Protein AF-A0A4Z1RA23-F1 (afdb_monomer)

Sequence (109 aa):
MTYDRTKEPTVNENTRSGGSARNWYTLQAGDIGAKELPKYARAFDVRLGSGSPSAVTLVVVPIGETDDAATRTIVLSASETLARAIRRIVSINGATTIPAGVAIDLITE

Mean predicted aligned error: 10.16 Å

Foldseek 3Di:
DDDDDPDDDPPPPPPPPDDDPAQKDKDALQQAQPPFHPAWFQKKWKAAAPQRDQKKKWWFAAPPDPDPVNIDIDIDRHTDIGRTTTGGIHDIVPHSGAGPRMIMMGRHD

Radius of gyration: 17.66 Å; Cα contacts (8 Å, |Δi|>4): 205; chains: 1; bounding box: 46×57×30 Å

Solvent-accessible surface area (backbone atoms only — not comparable to full-atom values): 6510 Å² total; per-residue (Å²): 139,84,86,86,76,95,75,76,80,84,72,81,77,77,74,81,80,82,79,74,95,68,52,58,44,74,68,51,50,81,43,35,54,29,95,54,42,101,62,55,18,54,20,35,37,37,44,63,46,81,78,33,70,77,58,47,36,39,32,28,31,40,59,90,60,83,57,88,82,57,59,46,82,45,81,37,73,63,60,47,74,44,89,46,45,33,34,26,37,52,23,40,74,86,33,56,48,70,56,61,36,52,49,44,36,30,32,54,113

Organism: NCBI:txid1183413

Structure (mmCIF, N/CA/C/O backbone):
data_AF-A0A4Z1RA23-F1
#
_entry.id   AF-A0A4Z1RA23-F1
#
loop_
_atom_site.group_PDB
_atom_site.id
_atom_site.type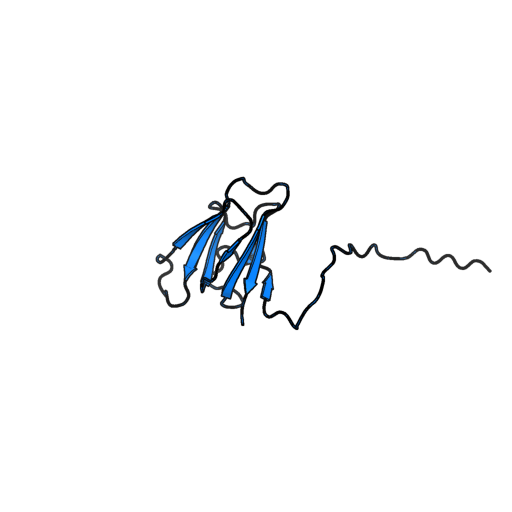_symbol
_atom_site.label_atom_id
_atom_site.label_alt_id
_atom_site.label_comp_id
_atom_site.label_asym_id
_atom_site.label_entity_id
_atom_site.label_seq_id
_atom_site.pdbx_PDB_ins_code
_atom_site.Cartn_x
_atom_site.Cartn_y
_atom_site.Cartn_z
_atom_site.occupancy
_atom_site.B_iso_or_equiv
_atom_site.auth_seq_id
_atom_site.auth_comp_id
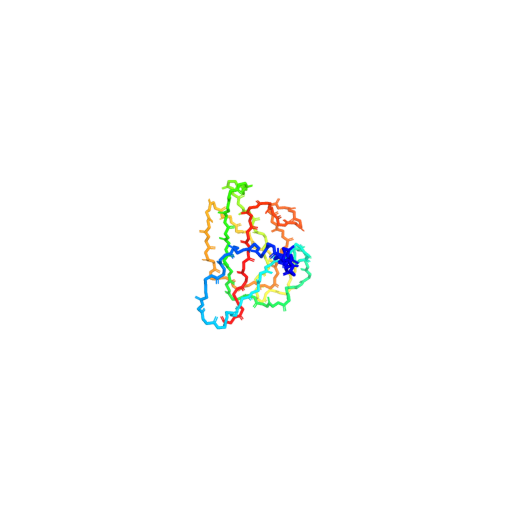_atom_site.auth_asym_id
_atom_site.auth_atom_id
_atom_site.pdbx_PDB_model_num
ATOM 1 N N . MET A 1 1 ? 33.200 -47.300 2.775 1.00 43.03 1 MET A N 1
ATOM 2 C CA . MET A 1 1 ? 31.908 -46.939 3.393 1.00 43.03 1 MET A CA 1
ATOM 3 C C . MET A 1 1 ? 31.671 -45.480 3.048 1.00 43.03 1 MET A C 1
ATOM 5 O O . MET A 1 1 ? 32.297 -44.609 3.634 1.00 43.03 1 MET A O 1
ATOM 9 N N . THR A 1 2 ? 30.941 -45.245 1.962 1.00 38.38 2 THR A N 1
ATOM 10 C CA . THR A 1 2 ? 30.796 -43.935 1.313 1.00 38.38 2 THR A CA 1
ATOM 11 C C . THR A 1 2 ? 29.620 -43.208 1.951 1.00 38.38 2 THR A C 1
ATOM 13 O O . THR A 1 2 ? 28.507 -43.725 1.920 1.00 38.38 2 THR A O 1
ATOM 16 N N . TYR A 1 3 ? 29.861 -42.048 2.559 1.00 40.81 3 TYR A N 1
ATOM 17 C CA . TYR A 1 3 ? 28.793 -41.176 3.046 1.00 40.81 3 TYR A CA 1
ATOM 18 C C . TYR A 1 3 ? 28.476 -40.152 1.961 1.00 40.81 3 TYR A C 1
ATOM 20 O O . TYR A 1 3 ? 29.156 -39.138 1.839 1.00 40.81 3 TYR A O 1
ATOM 28 N N . ASP A 1 4 ? 27.448 -40.442 1.170 1.00 46.16 4 ASP A N 1
ATOM 29 C CA . ASP A 1 4 ? 26.819 -39.467 0.287 1.00 46.16 4 ASP A CA 1
ATOM 30 C C . ASP A 1 4 ? 25.761 -38.710 1.099 1.00 46.16 4 ASP A C 1
ATOM 32 O O . ASP A 1 4 ? 24.760 -39.282 1.542 1.00 46.16 4 ASP A O 1
ATOM 36 N N . ARG A 1 5 ? 26.021 -37.433 1.388 1.00 47.88 5 ARG A N 1
ATOM 37 C CA . ARG A 1 5 ? 25.093 -36.551 2.110 1.00 47.88 5 ARG A CA 1
ATOM 38 C C . ARG A 1 5 ? 24.971 -35.209 1.399 1.00 47.88 5 ARG A C 1
ATOM 40 O O . ARG A 1 5 ? 25.087 -34.159 2.015 1.00 47.88 5 ARG A O 1
ATOM 47 N N . THR A 1 6 ? 24.703 -35.235 0.100 1.00 50.69 6 THR A N 1
ATOM 48 C CA . THR A 1 6 ? 24.265 -34.045 -0.641 1.00 50.69 6 THR A CA 1
ATOM 49 C C . THR A 1 6 ? 22.758 -33.843 -0.458 1.00 50.69 6 THR A C 1
ATOM 51 O O . THR A 1 6 ? 21.930 -34.130 -1.318 1.00 50.69 6 THR A O 1
ATOM 54 N N . LYS A 1 7 ? 22.390 -33.348 0.727 1.00 45.69 7 LYS A N 1
ATOM 55 C CA . LYS A 1 7 ? 21.119 -32.655 0.971 1.00 45.69 7 LYS A CA 1
ATOM 56 C C . LYS A 1 7 ? 21.407 -31.402 1.782 1.00 45.69 7 LYS A C 1
ATOM 58 O O . LYS A 1 7 ? 21.222 -31.395 2.994 1.00 45.69 7 LYS A O 1
ATOM 63 N N . GLU A 1 8 ? 21.833 -30.351 1.103 1.00 49.34 8 GLU A N 1
ATOM 64 C CA . GLU A 1 8 ? 21.686 -28.999 1.626 1.00 49.34 8 GLU A CA 1
ATOM 65 C C . GLU A 1 8 ? 20.560 -28.336 0.832 1.00 49.34 8 GLU A C 1
ATOM 67 O O . GLU A 1 8 ? 20.674 -28.203 -0.388 1.00 49.34 8 GLU A O 1
ATOM 72 N N . PRO A 1 9 ? 19.425 -27.988 1.464 1.00 45.09 9 PRO A N 1
ATOM 73 C CA . PRO A 1 9 ? 18.494 -27.077 0.829 1.00 45.09 9 PRO A CA 1
ATOM 74 C C . PRO A 1 9 ? 19.231 -25.752 0.654 1.00 45.09 9 PRO A C 1
ATOM 76 O O . PRO A 1 9 ? 19.780 -25.216 1.615 1.00 45.09 9 PRO A O 1
ATOM 79 N N . THR A 1 10 ? 19.256 -25.242 -0.573 1.00 45.22 10 THR A N 1
ATOM 80 C CA . THR A 1 10 ? 19.754 -23.911 -0.903 1.00 45.22 10 THR A CA 1
ATOM 81 C C . THR A 1 10 ? 18.916 -22.902 -0.123 1.00 45.22 10 THR A C 1
ATOM 83 O O . THR A 1 10 ? 17.826 -22.505 -0.535 1.00 45.22 10 THR A O 1
ATOM 86 N N . VAL A 1 11 ? 19.376 -22.542 1.075 1.00 44.38 11 VAL A N 1
ATOM 87 C CA . VAL A 1 11 ? 18.845 -21.398 1.800 1.00 44.38 11 VAL A CA 1
ATOM 88 C C . VAL A 1 11 ? 19.267 -20.207 0.963 1.00 44.38 11 VAL A C 1
ATOM 90 O O . VAL A 1 11 ? 20.446 -19.876 0.899 1.00 44.38 11 VAL A O 1
ATOM 93 N N . ASN A 1 12 ? 18.310 -19.611 0.256 1.00 40.00 12 ASN A N 1
ATOM 94 C CA . ASN A 1 12 ? 18.511 -18.333 -0.404 1.00 40.00 12 ASN A CA 1
ATOM 95 C C . ASN A 1 12 ? 18.809 -17.300 0.689 1.00 40.00 12 ASN A C 1
ATOM 97 O O . ASN A 1 12 ? 17.900 -16.675 1.240 1.00 40.00 12 ASN A O 1
ATOM 101 N N . GLU A 1 13 ? 20.089 -17.161 1.028 1.00 41.09 13 GLU A N 1
ATOM 102 C CA . GLU A 1 13 ? 20.652 -16.088 1.835 1.00 41.09 13 GLU A CA 1
ATOM 103 C C . GLU A 1 13 ? 20.543 -14.775 1.057 1.00 41.09 13 GLU A C 1
ATOM 105 O O . GLU A 1 13 ? 21.527 -14.176 0.635 1.00 41.09 13 GLU A O 1
ATOM 110 N N . ASN A 1 14 ? 19.318 -14.270 0.915 1.00 41.69 14 ASN A N 1
ATOM 111 C CA . ASN A 1 14 ? 19.116 -12.833 0.817 1.00 41.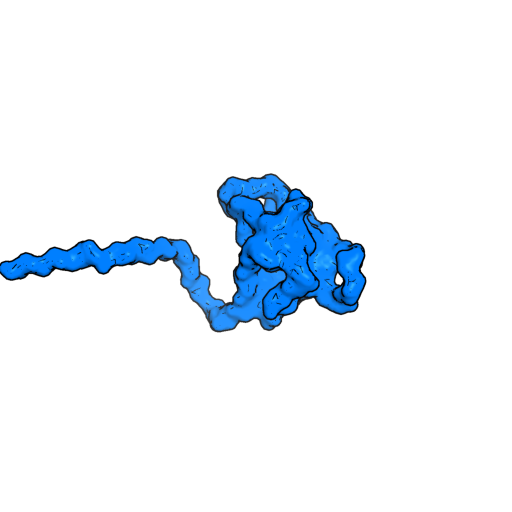69 14 ASN A CA 1
ATOM 112 C C . ASN A 1 14 ? 19.260 -12.278 2.241 1.00 41.69 14 ASN A C 1
ATOM 114 O O . ASN A 1 14 ? 18.286 -12.062 2.963 1.00 41.69 14 ASN A O 1
ATOM 118 N N . THR A 1 15 ? 20.524 -12.207 2.656 1.00 42.16 15 THR A N 1
ATOM 119 C CA . THR A 1 15 ? 21.105 -11.502 3.803 1.00 42.16 15 THR A CA 1
ATOM 120 C C . THR A 1 15 ? 20.134 -10.580 4.546 1.00 42.16 15 THR A C 1
ATOM 122 O O . THR A 1 15 ? 20.048 -9.371 4.328 1.00 42.16 15 THR A O 1
ATOM 125 N N . ARG A 1 16 ? 19.432 -11.163 5.524 1.00 50.34 16 ARG A N 1
ATOM 126 C CA . ARG A 1 16 ? 18.831 -10.432 6.642 1.00 50.34 16 ARG A CA 1
ATOM 127 C C . ARG A 1 16 ? 19.962 -9.973 7.565 1.00 50.34 16 ARG A C 1
ATOM 129 O O . ARG A 1 16 ? 20.260 -10.633 8.556 1.00 50.34 16 ARG A O 1
ATOM 136 N N . SER A 1 17 ? 20.605 -8.854 7.238 1.00 41.25 17 SER A N 1
ATOM 137 C CA . SER A 1 17 ? 21.552 -8.213 8.157 1.00 41.25 17 SER A CA 1
ATOM 138 C C . SER A 1 17 ? 20.798 -7.588 9.333 1.00 41.25 17 SER A C 1
ATOM 140 O O . SER A 1 17 ? 19.997 -6.662 9.180 1.00 41.25 17 SER A O 1
ATOM 142 N N . GLY A 1 18 ? 21.035 -8.176 10.505 1.00 41.22 18 GLY A N 1
ATOM 143 C CA . GLY A 1 18 ? 20.338 -7.925 11.757 1.00 41.22 18 GLY A CA 1
ATOM 144 C C . GLY A 1 18 ? 20.616 -6.580 12.432 1.00 41.22 18 GLY A C 1
ATOM 145 O O . GLY A 1 18 ? 21.480 -5.798 12.047 1.00 41.22 18 GLY A O 1
ATOM 146 N N . GLY A 1 19 ? 19.820 -6.334 13.475 1.00 32.03 19 GLY A N 1
ATOM 147 C CA . GLY A 1 19 ? 19.978 -5.258 14.453 1.00 32.03 19 GLY A CA 1
ATOM 148 C C . GLY A 1 19 ? 18.639 -4.957 15.131 1.00 32.03 19 GLY A C 1
ATOM 149 O O . GLY A 1 19 ? 17.770 -4.386 14.478 1.00 32.03 19 GLY A O 1
ATOM 150 N N . SER A 1 20 ? 18.506 -5.356 16.403 1.00 40.88 20 SER A N 1
ATOM 151 C CA . SER A 1 20 ? 17.323 -5.301 17.290 1.00 40.88 20 SER A CA 1
ATOM 152 C C . SER A 1 20 ? 16.123 -6.156 16.868 1.00 40.88 20 SER A C 1
ATOM 154 O O . SER A 1 20 ? 15.908 -6.401 15.689 1.00 40.88 20 SER A O 1
ATOM 156 N N . ALA A 1 21 ? 15.332 -6.646 17.827 1.00 45.88 21 ALA A N 1
ATOM 157 C CA . ALA A 1 21 ? 14.012 -7.210 17.545 1.00 45.88 21 ALA A CA 1
ATOM 158 C C . ALA A 1 21 ? 13.194 -6.136 16.802 1.00 45.88 21 ALA A C 1
ATOM 160 O O . ALA A 1 21 ? 12.819 -5.130 17.395 1.00 45.88 21 ALA A O 1
ATOM 161 N N . ARG A 1 22 ? 13.061 -6.244 15.473 1.00 55.78 22 ARG A N 1
ATOM 162 C CA . ARG A 1 22 ? 12.534 -5.141 14.657 1.00 55.78 22 ARG A CA 1
ATOM 163 C C . ARG A 1 22 ? 11.013 -5.195 14.657 1.00 55.78 22 ARG A C 1
ATOM 165 O O . ARG A 1 22 ? 10.422 -6.155 14.173 1.00 55.78 22 ARG A O 1
ATOM 172 N N . ASN A 1 23 ? 10.398 -4.143 15.180 1.00 78.44 23 ASN A N 1
ATOM 173 C CA . ASN A 1 23 ? 8.956 -3.927 15.233 1.00 78.44 23 ASN A CA 1
ATOM 174 C C . ASN A 1 23 ? 8.415 -3.479 13.881 1.00 7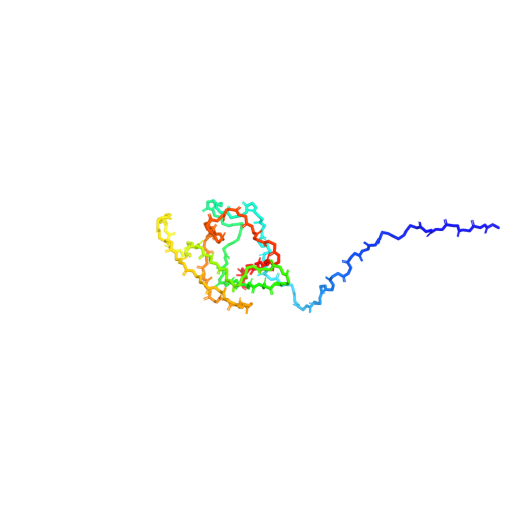8.44 23 ASN A C 1
ATOM 176 O O . ASN A 1 23 ? 7.953 -2.351 13.707 1.00 78.44 23 ASN A O 1
ATOM 180 N N . TRP A 1 24 ? 8.553 -4.357 12.899 1.00 82.00 24 TRP A N 1
ATOM 181 C CA . TRP A 1 24 ? 8.108 -4.111 11.544 1.00 82.00 24 TRP A CA 1
ATOM 182 C C . TRP A 1 24 ? 7.327 -5.297 10.986 1.00 82.00 24 TRP A C 1
ATOM 184 O O . TRP A 1 24 ? 7.517 -6.443 11.400 1.00 82.00 24 TRP A O 1
ATOM 194 N N . TYR A 1 25 ? 6.414 -5.002 10.071 1.00 88.50 25 TYR A N 1
ATOM 195 C CA . TYR A 1 25 ? 5.576 -5.966 9.379 1.00 88.50 25 TYR A CA 1
ATOM 196 C C . TYR A 1 25 ? 5.749 -5.780 7.874 1.00 88.50 25 TYR A C 1
ATOM 198 O O . TYR A 1 25 ? 5.408 -4.729 7.337 1.00 88.50 25 TYR A O 1
ATOM 206 N N . THR A 1 26 ? 6.274 -6.795 7.192 1.00 91.06 26 THR A N 1
ATOM 207 C CA . THR A 1 26 ? 6.371 -6.781 5.731 1.00 91.06 26 THR A CA 1
ATOM 208 C C . THR A 1 26 ? 4.988 -6.965 5.133 1.00 91.06 26 THR A C 1
ATOM 210 O O . THR A 1 26 ? 4.362 -8.012 5.317 1.00 91.06 26 THR A O 1
ATOM 213 N N . LEU A 1 27 ? 4.545 -5.960 4.388 1.00 90.56 27 LEU A N 1
ATOM 214 C CA . LEU A 1 27 ? 3.250 -5.937 3.733 1.00 90.56 27 LEU A CA 1
ATOM 215 C C . LEU A 1 27 ? 3.133 -7.082 2.723 1.00 90.56 27 LEU A C 1
ATOM 217 O O . LEU A 1 27 ? 4.017 -7.288 1.889 1.00 90.56 27 LEU A O 1
ATOM 221 N N . GLN A 1 28 ? 2.035 -7.823 2.795 1.00 91.44 28 GLN A N 1
ATOM 222 C CA . GLN A 1 28 ? 1.697 -8.901 1.879 1.00 91.44 28 GLN A CA 1
ATOM 223 C C . GLN A 1 28 ? 0.657 -8.427 0.862 1.00 91.44 28 GLN A C 1
ATOM 225 O O . GLN A 1 28 ? -0.092 -7.479 1.089 1.00 91.44 28 GLN A O 1
ATOM 230 N N . ALA A 1 29 ? 0.563 -9.115 -0.278 1.00 87.31 29 ALA A N 1
ATOM 231 C CA . ALA A 1 29 ? -0.404 -8.753 -1.316 1.00 87.31 29 ALA A CA 1
ATOM 232 C C . ALA A 1 29 ? -1.860 -8.770 -0.808 1.00 87.31 29 ALA A C 1
ATOM 234 O O . ALA A 1 29 ? -2.653 -7.932 -1.220 1.00 87.31 29 ALA A O 1
ATOM 235 N N . GLY A 1 30 ? -2.192 -9.677 0.120 1.00 88.12 30 GLY A N 1
ATOM 236 C CA . GLY A 1 30 ? -3.525 -9.770 0.726 1.00 88.12 30 GLY A CA 1
ATOM 237 C C . GLY A 1 30 ? -3.898 -8.601 1.644 1.00 88.12 30 GLY A C 1
ATOM 238 O O . GLY A 1 30 ? -5.069 -8.457 1.984 1.00 88.12 30 GLY A O 1
ATOM 239 N N . ASP A 1 31 ? -2.935 -7.757 2.017 1.00 90.81 31 ASP A N 1
ATOM 240 C CA . ASP A 1 31 ? -3.176 -6.586 2.860 1.00 90.81 31 ASP A CA 1
ATOM 241 C C . ASP A 1 31 ? -3.629 -5.362 2.049 1.00 90.81 31 ASP A C 1
ATOM 243 O O . ASP A 1 31 ? -4.175 -4.405 2.606 1.00 90.81 31 ASP A O 1
ATOM 247 N N . ILE A 1 32 ? -3.405 -5.364 0.729 1.00 93.12 32 ILE A N 1
ATOM 248 C CA . ILE A 1 32 ? -3.785 -4.248 -0.139 1.00 93.12 32 ILE A CA 1
ATOM 249 C C . ILE A 1 32 ? -5.288 -4.305 -0.399 1.00 93.12 32 ILE A C 1
ATOM 251 O O . ILE A 1 32 ? -5.808 -5.284 -0.929 1.00 93.12 32 ILE A O 1
ATOM 255 N N . GLY A 1 33 ? -5.993 -3.238 -0.040 1.00 90.38 33 GLY A N 1
ATOM 256 C CA . GLY A 1 33 ? -7.452 -3.189 -0.104 1.00 90.38 33 GLY A CA 1
ATOM 257 C C . GLY A 1 33 ? -8.141 -3.901 1.064 1.00 90.38 33 GLY A C 1
ATOM 258 O O . GLY A 1 33 ? -9.370 -3.883 1.137 1.00 90.38 33 GLY A O 1
ATOM 259 N N . ALA A 1 34 ? -7.384 -4.477 2.007 1.00 89.88 34 ALA A N 1
ATOM 260 C CA . ALA A 1 34 ? -7.946 -4.989 3.250 1.00 89.88 34 ALA A CA 1
ATOM 261 C C . ALA A 1 34 ? -8.582 -3.849 4.060 1.00 89.88 34 ALA A C 1
ATOM 263 O O . ALA A 1 34 ? -8.145 -2.697 4.004 1.00 89.88 34 ALA A O 1
ATOM 264 N N . LYS A 1 35 ? -9.624 -4.163 4.839 1.00 86.75 35 LYS A N 1
ATOM 265 C CA . LYS A 1 35 ? -10.361 -3.148 5.608 1.00 86.75 35 LYS A CA 1
ATOM 266 C C . LYS A 1 35 ? -9.471 -2.429 6.630 1.00 86.75 35 LYS A C 1
ATOM 268 O O . LYS A 1 35 ? -9.653 -1.226 6.842 1.00 86.75 35 LYS A O 1
ATOM 273 N N . GLU A 1 36 ? -8.515 -3.159 7.198 1.00 86.31 36 GLU A N 1
ATOM 274 C CA . GLU A 1 36 ? -7.496 -2.714 8.150 1.00 86.31 36 GLU A CA 1
ATOM 275 C C . GLU A 1 36 ? -6.227 -3.554 7.964 1.00 86.31 36 GLU A C 1
ATOM 277 O O . GLU A 1 36 ? -6.302 -4.697 7.510 1.00 86.31 36 GLU A O 1
ATOM 282 N N . LEU A 1 37 ? -5.069 -2.986 8.309 1.00 86.69 37 LEU A N 1
ATOM 283 C CA . LEU A 1 37 ? -3.810 -3.731 8.339 1.00 86.69 37 LEU A CA 1
ATOM 284 C C . LEU A 1 37 ? -3.703 -4.585 9.608 1.00 86.69 37 LEU A C 1
ATOM 286 O O . LEU A 1 37 ? -4.208 -4.177 10.655 1.00 86.69 37 LEU A O 1
ATOM 290 N N . PRO A 1 38 ? -2.961 -5.709 9.568 1.00 81.44 38 PRO A N 1
ATOM 291 C CA . PRO A 1 38 ? -2.733 -6.554 10.745 1.00 81.44 38 PRO A CA 1
ATOM 292 C C . PRO A 1 38 ? -2.085 -5.814 11.919 1.00 81.44 38 PRO A C 1
ATOM 294 O O . PRO A 1 38 ? -2.260 -6.188 13.078 1.00 81.44 38 PRO A O 1
ATOM 297 N N . LYS A 1 39 ? -1.311 -4.769 11.614 1.00 82.94 39 LYS A N 1
ATOM 298 C CA . LYS A 1 39 ? -0.751 -3.835 12.584 1.00 82.94 39 LYS A CA 1
ATOM 299 C C . LYS A 1 39 ? -0.835 -2.425 12.030 1.00 82.94 39 LYS A C 1
ATOM 301 O O . LYS A 1 39 ? -0.515 -2.182 10.867 1.00 82.94 39 LYS A O 1
ATOM 306 N N . TYR A 1 40 ? -1.209 -1.494 12.893 1.00 83.44 40 TYR A N 1
ATOM 307 C CA . TYR A 1 40 ? -1.152 -0.077 12.585 1.00 83.44 40 TYR A CA 1
ATOM 308 C C . TYR A 1 40 ? 0.300 0.379 12.500 1.00 83.44 40 TYR A C 1
ATOM 310 O O . TYR A 1 40 ? 1.097 0.145 13.408 1.00 83.44 40 TYR A O 1
ATOM 318 N N . ALA A 1 41 ? 0.646 1.004 11.381 1.00 85.88 41 ALA A N 1
ATOM 319 C CA . ALA A 1 41 ? 1.996 1.480 11.143 1.00 85.88 41 ALA A CA 1
ATOM 320 C C . ALA A 1 41 ? 2.090 2.943 11.571 1.00 85.88 41 ALA A C 1
ATOM 322 O O . ALA A 1 41 ? 1.214 3.730 11.219 1.00 85.88 41 ALA A O 1
ATOM 323 N N . ARG A 1 42 ? 3.152 3.327 12.285 1.00 87.69 42 ARG A N 1
ATOM 324 C CA . ARG A 1 42 ? 3.486 4.743 12.549 1.00 87.69 42 ARG A CA 1
ATOM 325 C C . ARG A 1 42 ? 4.282 5.374 11.407 1.00 87.69 42 ARG A C 1
ATOM 327 O O . ARG A 1 42 ? 4.299 6.591 11.246 1.00 87.69 42 ARG A O 1
ATOM 334 N N . ALA A 1 43 ? 4.966 4.526 10.653 1.00 87.69 43 ALA A N 1
ATOM 335 C CA . ALA A 1 43 ? 5.771 4.853 9.496 1.00 87.69 43 ALA A CA 1
ATOM 336 C C . ALA A 1 43 ? 5.834 3.620 8.592 1.00 87.69 43 ALA A C 1
ATOM 338 O O . ALA A 1 43 ? 5.494 2.518 9.023 1.00 87.69 43 ALA A O 1
ATOM 339 N N . PHE A 1 44 ? 6.282 3.778 7.357 1.00 89.56 44 PHE A N 1
ATOM 340 C CA . PHE A 1 44 ? 6.546 2.642 6.485 1.00 89.56 44 PHE A CA 1
ATOM 341 C C . PHE A 1 44 ? 7.724 2.934 5.565 1.00 89.56 44 PHE A C 1
ATOM 343 O O . PHE A 1 44 ? 7.936 4.071 5.149 1.00 89.56 44 PHE A O 1
ATOM 350 N N . ASP A 1 45 ? 8.497 1.897 5.286 1.00 92.06 45 ASP A N 1
ATOM 351 C CA . ASP A 1 45 ? 9.637 1.918 4.387 1.00 92.06 45 ASP A CA 1
ATOM 352 C C . ASP A 1 45 ? 9.236 1.304 3.052 1.00 92.06 45 ASP A C 1
ATOM 354 O O . ASP A 1 45 ? 8.673 0.209 3.015 1.00 92.06 45 ASP A O 1
ATOM 358 N N . VAL A 1 46 ? 9.498 2.015 1.960 1.00 93.00 46 VAL A N 1
ATOM 359 C CA . VAL A 1 46 ? 9.229 1.542 0.605 1.00 93.00 46 VAL A CA 1
ATOM 360 C C . VAL A 1 46 ? 10.550 1.359 -0.110 1.00 93.00 46 VAL A C 1
ATOM 362 O O . VAL A 1 46 ? 11.330 2.296 -0.263 1.00 93.00 46 VAL A O 1
ATOM 365 N N . ARG A 1 47 ? 10.782 0.142 -0.592 1.00 93.25 47 ARG A N 1
ATOM 366 C CA . ARG A 1 47 ? 11.989 -0.238 -1.318 1.00 93.25 47 ARG A CA 1
ATOM 367 C C . ARG A 1 47 ? 11.624 -0.538 -2.764 1.00 93.25 47 ARG A C 1
ATOM 369 O O . ARG A 1 47 ? 10.827 -1.436 -3.033 1.00 93.25 47 ARG A O 1
ATOM 376 N N . LEU A 1 48 ? 12.215 0.228 -3.675 1.00 93.38 48 LEU A N 1
ATOM 377 C CA . LEU A 1 48 ? 12.089 0.074 -5.120 1.00 93.38 48 LEU A CA 1
ATOM 378 C C . LEU A 1 48 ? 13.358 -0.600 -5.653 1.00 93.38 48 LEU A C 1
ATOM 380 O O . LEU A 1 48 ? 14.459 -0.060 -5.554 1.00 93.38 48 LEU A O 1
ATOM 384 N N . GLY A 1 49 ? 13.203 -1.819 -6.154 1.00 90.38 49 GLY A N 1
ATOM 385 C CA . GLY A 1 49 ? 14.255 -2.643 -6.737 1.00 90.38 49 GLY A CA 1
ATOM 386 C C . GLY A 1 49 ? 14.180 -2.702 -8.261 1.00 90.38 49 GLY A C 1
ATOM 387 O O . GLY A 1 49 ? 13.365 -2.046 -8.908 1.00 90.38 49 GLY A O 1
ATOM 388 N N . SER A 1 50 ? 15.031 -3.535 -8.857 1.00 87.25 50 SER A N 1
ATOM 389 C CA . SER A 1 50 ? 14.995 -3.779 -10.298 1.00 87.25 50 SER A CA 1
ATOM 390 C C . SER A 1 50 ? 13.629 -4.326 -10.734 1.00 87.25 50 SER A C 1
ATOM 392 O O . SER A 1 50 ? 13.061 -5.218 -10.104 1.00 87.25 50 SER A O 1
ATOM 394 N N . GLY A 1 51 ? 13.091 -3.770 -11.822 1.00 81.94 51 GLY A N 1
ATOM 395 C CA . GLY A 1 51 ? 11.766 -4.128 -12.336 1.00 81.94 51 GLY A CA 1
ATOM 396 C C . GLY A 1 51 ? 10.598 -3.387 -11.681 1.00 81.94 51 GLY A C 1
ATOM 397 O O . GLY A 1 51 ? 9.458 -3.619 -12.083 1.00 81.94 51 GLY A O 1
ATOM 398 N N . SER A 1 52 ? 10.853 -2.479 -10.729 1.00 86.31 52 SER A N 1
ATOM 399 C CA . SER A 1 52 ? 9.804 -1.600 -10.217 1.00 86.31 52 SER A CA 1
ATOM 400 C C . SER A 1 52 ? 9.351 -0.588 -11.280 1.00 86.31 52 SER A C 1
ATOM 402 O O . SER A 1 52 ? 10.145 -0.165 -12.127 1.00 86.31 52 SER A O 1
ATOM 404 N N . PRO A 1 53 ? 8.095 -0.119 -11.212 1.00 83.81 53 PRO A N 1
ATOM 405 C CA . PRO A 1 53 ? 7.656 1.060 -11.950 1.00 83.81 53 PRO A CA 1
ATOM 406 C C . PRO A 1 53 ? 8.534 2.280 -11.637 1.00 83.81 53 PRO A C 1
ATOM 408 O O . PRO A 1 53 ? 9.042 2.410 -10.523 1.00 83.81 53 PRO A O 1
ATOM 411 N N . SER A 1 54 ? 8.660 3.206 -12.592 1.00 84.50 54 SER A N 1
ATOM 412 C CA . SER A 1 54 ? 9.404 4.466 -12.406 1.00 84.50 54 SER A CA 1
ATOM 413 C C . SER A 1 54 ? 8.807 5.361 -11.316 1.00 84.50 54 SER A C 1
ATOM 415 O O . SER A 1 54 ? 9.506 6.194 -10.747 1.00 84.50 54 SER A O 1
ATOM 417 N N . ALA A 1 55 ? 7.513 5.192 -11.039 1.00 90.62 55 ALA A N 1
ATOM 418 C CA . ALA A 1 55 ? 6.837 5.800 -9.909 1.00 90.62 55 ALA A CA 1
ATOM 419 C C . ALA A 1 55 ? 5.836 4.812 -9.302 1.00 90.62 55 ALA A C 1
ATOM 421 O O . ALA A 1 55 ? 5.106 4.120 -10.019 1.00 90.62 55 ALA A O 1
ATOM 422 N N . VAL A 1 56 ? 5.788 4.770 -7.976 1.00 94.12 56 VAL A N 1
ATOM 423 C CA . VAL A 1 56 ? 4.814 4.006 -7.200 1.00 94.12 56 VAL A CA 1
ATOM 424 C C . VAL A 1 56 ? 3.861 4.981 -6.528 1.00 94.12 56 VAL A C 1
ATOM 426 O O . VAL A 1 56 ? 4.268 5.852 -5.767 1.00 94.12 56 VAL A O 1
ATOM 429 N N . THR A 1 57 ? 2.577 4.827 -6.816 1.00 96.12 57 THR A N 1
ATOM 430 C CA . THR A 1 57 ? 1.493 5.598 -6.218 1.00 96.12 57 THR A CA 1
ATOM 431 C C . THR A 1 57 ? 0.805 4.745 -5.168 1.00 96.12 57 THR A C 1
ATOM 433 O O . THR A 1 57 ? 0.217 3.718 -5.495 1.00 96.12 57 THR A O 1
ATOM 436 N N . LEU A 1 58 ? 0.856 5.167 -3.913 1.00 94.94 58 LEU A N 1
ATOM 437 C CA . LEU A 1 58 ? 0.149 4.538 -2.806 1.00 94.94 58 LEU A CA 1
ATOM 438 C C . LEU A 1 58 ? -1.092 5.354 -2.475 1.00 94.94 58 LEU A C 1
ATOM 440 O O . LEU A 1 58 ? -1.015 6.572 -2.316 1.00 94.94 58 LEU A O 1
ATOM 444 N N . VAL A 1 59 ? -2.221 4.675 -2.315 1.00 95.44 59 VAL A N 1
ATOM 445 C CA . VAL A 1 59 ? -3.436 5.264 -1.749 1.00 95.44 59 VAL A CA 1
ATOM 446 C C . VAL A 1 59 ? -3.628 4.670 -0.367 1.00 95.44 59 VAL A C 1
ATOM 448 O O . VAL A 1 59 ? -3.782 3.458 -0.235 1.00 95.44 59 VAL A O 1
ATOM 451 N N . VAL A 1 60 ? -3.601 5.503 0.669 1.00 94.19 60 VAL A N 1
ATOM 452 C CA . VAL A 1 60 ? -3.634 5.060 2.071 1.00 94.19 60 VAL A CA 1
ATOM 453 C C . VAL A 1 60 ? -4.738 5.755 2.852 1.00 94.19 60 VAL A C 1
ATOM 455 O O . VAL A 1 60 ? -5.121 6.873 2.520 1.00 94.19 60 VAL A O 1
ATOM 458 N N . VAL A 1 61 ? -5.212 5.122 3.922 1.00 93.50 61 VAL A N 1
ATOM 459 C CA . VAL A 1 61 ? -6.077 5.751 4.931 1.00 93.50 61 VAL A CA 1
ATOM 460 C C . VAL A 1 61 ? -5.233 5.989 6.187 1.00 93.50 61 VAL A C 1
ATOM 462 O O . VAL A 1 61 ? -4.692 5.018 6.729 1.00 93.50 61 VAL A O 1
ATOM 465 N N . PRO A 1 62 ? -5.062 7.242 6.644 1.00 91.56 62 PRO A N 1
ATOM 466 C CA . PRO A 1 62 ? -4.331 7.547 7.872 1.00 91.56 62 PRO A CA 1
ATOM 467 C C . PRO A 1 62 ? -4.976 6.939 9.123 1.00 91.56 62 PRO A C 1
ATOM 469 O O . PRO A 1 62 ? -6.183 6.705 9.167 1.00 91.56 62 PRO A O 1
ATOM 472 N N . ILE A 1 63 ? -4.180 6.724 10.172 1.00 86.44 63 ILE A N 1
ATOM 473 C CA . ILE A 1 63 ? -4.737 6.436 11.505 1.00 86.44 63 ILE A CA 1
ATOM 474 C C . ILE A 1 63 ? -5.528 7.660 11.988 1.00 86.44 63 ILE A C 1
ATOM 476 O O . ILE A 1 63 ? -5.070 8.789 11.835 1.00 86.44 63 ILE A O 1
ATOM 480 N N . GLY A 1 64 ? -6.698 7.426 12.585 1.00 84.00 64 GLY A N 1
ATOM 481 C CA . GLY A 1 64 ? -7.595 8.472 13.093 1.00 84.00 64 GLY A CA 1
ATOM 482 C C . GLY A 1 64 ? -8.736 8.826 12.140 1.00 84.00 64 GLY A C 1
ATOM 483 O O . GLY A 1 64 ? -9.753 9.345 12.588 1.00 84.00 64 GLY A O 1
ATOM 484 N N . GLU A 1 65 ? -8.618 8.463 10.863 1.00 86.44 65 GLU A N 1
ATOM 485 C CA . GLU A 1 65 ? -9.720 8.554 9.912 1.00 86.44 65 GLU A CA 1
ATOM 486 C C . GLU A 1 65 ? -10.576 7.288 10.006 1.00 86.44 65 GLU A C 1
ATOM 488 O O . GLU A 1 65 ? -10.074 6.166 9.873 1.00 86.44 65 GLU A O 1
ATOM 493 N N . THR A 1 66 ? -11.871 7.454 10.268 1.00 79.75 66 THR A N 1
ATOM 494 C CA . THR A 1 66 ? -12.846 6.352 10.296 1.00 79.75 66 THR A CA 1
ATOM 495 C C . THR A 1 66 ? -13.528 6.167 8.946 1.00 79.75 66 THR A C 1
ATOM 497 O O . THR A 1 66 ? -13.891 5.040 8.610 1.00 79.75 66 THR A O 1
ATOM 500 N N . ASP A 1 67 ? -13.632 7.238 8.158 1.00 85.38 67 ASP A N 1
ATOM 501 C CA . ASP A 1 67 ? -14.206 7.224 6.818 1.00 85.38 67 ASP A CA 1
ATOM 502 C C . ASP A 1 67 ? -13.231 6.612 5.801 1.00 85.38 67 ASP A C 1
ATOM 504 O O . ASP A 1 67 ? -12.085 7.037 5.645 1.00 85.38 67 ASP A O 1
ATOM 508 N N . ASP A 1 68 ? -13.714 5.613 5.072 1.00 75.81 68 ASP A N 1
ATOM 509 C CA . ASP A 1 68 ? -12.974 4.935 4.015 1.00 75.81 68 ASP A CA 1
ATO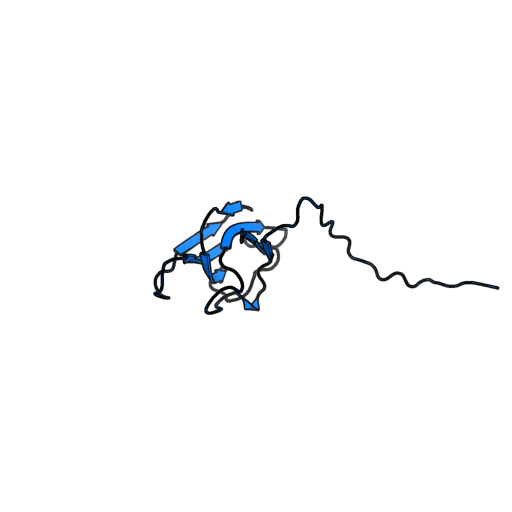M 510 C C . ASP A 1 68 ? -12.706 5.840 2.800 1.00 75.81 68 ASP A C 1
ATOM 512 O O . ASP A 1 68 ? -11.809 5.541 2.007 1.00 75.81 68 ASP A O 1
ATOM 516 N N . ALA A 1 69 ? -13.435 6.953 2.673 1.00 85.50 69 ALA A N 1
ATOM 517 C CA . ALA A 1 69 ? -13.207 7.977 1.660 1.00 85.50 69 ALA A CA 1
ATOM 518 C C . ALA A 1 69 ? -12.036 8.919 1.994 1.00 85.50 69 ALA A C 1
ATOM 520 O O . ALA A 1 69 ? -11.515 9.578 1.088 1.00 85.50 69 ALA A O 1
ATOM 521 N N . ALA A 1 70 ? -11.571 8.965 3.250 1.00 90.25 70 ALA A N 1
ATOM 522 C CA . ALA A 1 70 ? -10.500 9.854 3.719 1.00 90.25 70 ALA A CA 1
ATOM 523 C C . ALA A 1 70 ? -9.094 9.372 3.301 1.00 90.25 70 ALA A C 1
ATOM 525 O O . ALA A 1 70 ? -8.162 9.239 4.101 1.00 90.25 70 ALA A O 1
ATOM 526 N N . THR A 1 71 ? -8.935 9.086 2.012 1.00 94.25 71 THR A N 1
ATOM 527 C CA . THR A 1 71 ? -7.694 8.576 1.438 1.00 94.25 71 THR A CA 1
ATOM 528 C C . THR A 1 71 ? -6.676 9.683 1.178 1.00 94.25 71 THR A C 1
ATOM 530 O O . THR A 1 71 ? -7.001 10.852 0.961 1.00 94.25 71 THR A O 1
ATOM 533 N N . ARG A 1 72 ? -5.397 9.308 1.200 1.00 94.00 72 ARG A N 1
ATOM 534 C CA . ARG A 1 72 ? -4.260 10.156 0.841 1.00 94.00 72 ARG A CA 1
ATOM 535 C C . ARG A 1 72 ? -3.439 9.453 -0.225 1.00 94.00 72 ARG A C 1
ATOM 537 O O . ARG A 1 72 ? -3.107 8.279 -0.072 1.00 94.00 72 ARG A O 1
ATOM 544 N N . THR A 1 73 ? -3.088 10.197 -1.264 1.00 95.12 73 THR A N 1
ATOM 545 C CA . THR A 1 73 ? -2.217 9.722 -2.337 1.00 95.12 73 THR A CA 1
ATOM 546 C C . THR A 1 73 ? -0.780 10.121 -2.049 1.00 95.12 73 THR A C 1
ATOM 548 O O . THR A 1 73 ? -0.505 11.265 -1.688 1.00 95.12 73 THR A O 1
ATOM 551 N N . ILE A 1 74 ? 0.130 9.172 -2.212 1.00 95.00 74 ILE A N 1
ATOM 552 C CA . ILE A 1 74 ? 1.565 9.344 -2.017 1.00 95.00 74 ILE A CA 1
ATOM 553 C C . ILE A 1 74 ? 2.247 8.826 -3.273 1.00 95.00 74 ILE A C 1
ATOM 555 O O . ILE A 1 74 ? 1.966 7.712 -3.703 1.00 95.00 74 ILE A O 1
ATOM 559 N N . VAL A 1 75 ? 3.127 9.628 -3.860 1.00 95.44 75 VAL A N 1
ATOM 560 C CA . VAL A 1 75 ? 3.864 9.262 -5.070 1.00 95.44 75 VAL A CA 1
ATOM 561 C C . VAL A 1 75 ? 5.338 9.169 -4.720 1.00 95.44 75 VAL A C 1
ATOM 563 O O . VAL A 1 75 ? 5.903 10.116 -4.182 1.00 95.44 75 VAL A O 1
ATOM 566 N N . LEU A 1 76 ? 5.938 8.028 -5.033 1.00 93.69 76 LEU A N 1
ATOM 567 C CA . LEU A 1 76 ? 7.332 7.709 -4.761 1.00 93.69 76 LEU A CA 1
ATOM 568 C C . LEU A 1 76 ? 8.046 7.425 -6.077 1.00 93.69 76 LEU A C 1
ATOM 570 O O . LEU A 1 76 ? 7.622 6.552 -6.830 1.00 93.69 76 LEU A O 1
ATOM 574 N N . SER A 1 77 ? 9.128 8.144 -6.350 1.00 93.81 77 SER A N 1
ATOM 575 C CA . SER A 1 77 ? 10.015 7.899 -7.500 1.00 93.81 77 SER A CA 1
ATOM 576 C C . SER A 1 77 ? 11.331 7.221 -7.106 1.00 93.81 77 SER A C 1
ATOM 578 O O . SER A 1 77 ? 12.138 6.884 -7.969 1.00 93.81 77 SER A O 1
ATOM 580 N N . ALA A 1 78 ? 11.552 7.014 -5.809 1.00 92.56 78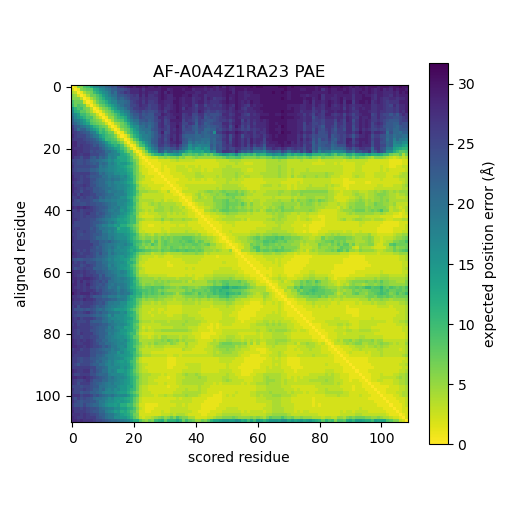 ALA A N 1
ATOM 581 C CA . ALA A 1 78 ? 12.714 6.346 -5.243 1.00 92.56 78 ALA A CA 1
ATOM 582 C C . ALA A 1 78 ? 12.316 5.592 -3.965 1.00 92.56 78 ALA A C 1
ATOM 584 O O . ALA A 1 78 ? 11.216 5.779 -3.441 1.00 92.56 78 ALA A O 1
ATOM 585 N N . SER A 1 79 ? 13.214 4.736 -3.474 1.00 92.81 79 SER A N 1
ATOM 586 C CA . SER A 1 79 ? 13.064 4.117 -2.155 1.00 92.81 79 SER A CA 1
ATOM 587 C C . SER A 1 79 ? 13.059 5.190 -1.067 1.00 92.81 79 SER A C 1
ATOM 589 O O . SER A 1 79 ? 13.938 6.053 -1.056 1.00 92.81 79 SER A O 1
ATOM 591 N N . GLU A 1 80 ? 12.097 5.129 -0.152 1.00 92.12 80 GLU A N 1
ATOM 592 C CA . GLU A 1 80 ? 11.894 6.156 0.869 1.00 92.12 80 GLU A CA 1
ATOM 593 C C . GLU A 1 80 ? 11.218 5.580 2.117 1.00 92.12 80 GLU A C 1
ATOM 595 O O . GLU A 1 80 ? 10.288 4.774 2.024 1.00 92.12 80 GLU A O 1
ATOM 600 N N . THR A 1 81 ? 11.646 6.052 3.290 1.00 90.25 81 THR A N 1
ATOM 601 C CA . THR A 1 81 ? 10.927 5.843 4.547 1.00 90.25 81 THR A CA 1
ATOM 602 C C . THR A 1 81 ? 10.012 7.027 4.822 1.00 90.25 81 THR A C 1
ATOM 604 O O . THR A 1 81 ? 10.466 8.160 4.971 1.00 90.25 81 THR A O 1
ATOM 607 N N . LEU A 1 82 ? 8.719 6.762 4.975 1.00 89.31 82 LEU A N 1
ATOM 608 C CA . LEU A 1 82 ? 7.707 7.775 5.239 1.00 89.31 82 LEU A CA 1
ATOM 609 C C . LEU A 1 82 ? 7.221 7.680 6.682 1.00 89.31 82 LEU A C 1
ATOM 611 O O . LEU A 1 82 ? 6.588 6.702 7.081 1.00 89.31 82 LEU A O 1
ATOM 615 N N . ALA A 1 83 ? 7.466 8.735 7.462 1.00 85.31 83 ALA A N 1
ATOM 616 C CA . ALA A 1 83 ? 6.969 8.884 8.830 1.00 85.31 83 ALA A CA 1
ATOM 617 C C . ALA A 1 83 ? 5.470 9.229 8.842 1.00 85.31 83 ALA A C 1
ATOM 619 O O . ALA A 1 83 ? 5.067 10.350 9.156 1.00 85.31 83 ALA A O 1
ATOM 620 N N . ARG A 1 84 ? 4.633 8.278 8.420 1.00 85.44 84 ARG A N 1
ATOM 621 C CA . ARG A 1 84 ? 3.194 8.477 8.271 1.00 85.44 84 ARG A CA 1
ATOM 622 C C . ARG A 1 84 ? 2.417 7.331 8.903 1.00 85.44 84 ARG A C 1
ATOM 624 O O . ARG A 1 84 ? 2.552 6.174 8.511 1.00 85.44 84 ARG A O 1
ATOM 631 N N . ALA A 1 85 ? 1.559 7.701 9.847 1.00 88.31 85 ALA A N 1
ATOM 632 C CA . ALA A 1 85 ? 0.672 6.783 10.527 1.00 88.31 85 ALA A CA 1
ATOM 633 C C . ALA A 1 85 ? -0.441 6.306 9.578 1.00 88.31 85 ALA A C 1
ATOM 635 O O . ALA A 1 85 ? -1.254 7.124 9.136 1.00 88.31 85 ALA A O 1
ATOM 636 N N . ILE A 1 86 ? -0.487 5.011 9.254 1.00 90.06 86 ILE A N 1
ATOM 637 C CA . ILE A 1 86 ? -1.467 4.440 8.317 1.00 90.06 86 ILE A CA 1
ATOM 638 C C . ILE A 1 86 ? -2.282 3.305 8.945 1.00 90.06 86 ILE A C 1
ATOM 640 O O . ILE A 1 86 ? -1.749 2.413 9.606 1.00 90.06 86 ILE A O 1
ATOM 644 N N . ARG A 1 87 ? -3.598 3.358 8.715 1.00 90.19 87 ARG A N 1
ATOM 645 C CA . ARG A 1 87 ? -4.579 2.341 9.114 1.00 90.19 87 ARG A CA 1
ATOM 646 C C . ARG A 1 87 ? -4.670 1.235 8.069 1.00 90.19 87 ARG A C 1
ATOM 648 O O . ARG A 1 87 ? -4.703 0.057 8.417 1.00 90.19 87 ARG A O 1
ATOM 655 N N . ARG A 1 88 ? -4.716 1.620 6.786 1.00 91.00 88 ARG A N 1
ATOM 656 C CA . ARG A 1 88 ? -4.683 0.688 5.652 1.00 91.00 88 ARG A CA 1
ATOM 657 C C . ARG A 1 88 ? -4.105 1.271 4.374 1.00 91.00 88 ARG A C 1
ATOM 659 O O . ARG A 1 88 ? -4.090 2.488 4.190 1.00 91.00 88 ARG A O 1
ATOM 666 N N . ILE A 1 89 ? -3.702 0.378 3.474 1.00 93.19 89 ILE A N 1
ATOM 667 C CA . ILE A 1 89 ? -3.318 0.693 2.097 1.00 93.19 89 ILE A CA 1
ATOM 668 C C . ILE A 1 89 ? -4.450 0.214 1.192 1.00 93.19 89 ILE A C 1
ATOM 670 O O . ILE A 1 89 ? -4.788 -0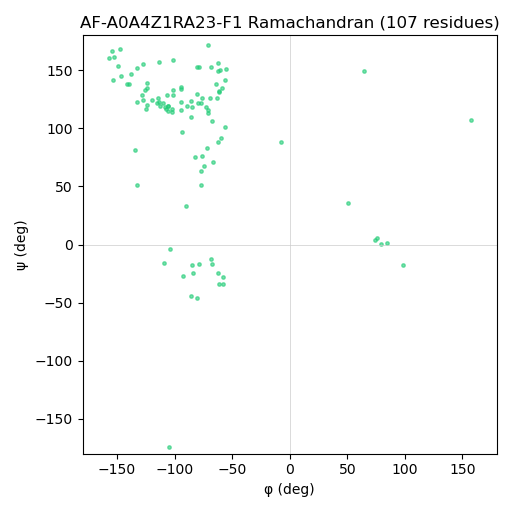.963 1.177 1.00 93.19 89 ILE A O 1
ATOM 674 N N . VAL A 1 90 ? -5.063 1.140 0.465 1.00 94.69 90 VAL A N 1
ATOM 675 C CA . VAL A 1 90 ? -6.202 0.883 -0.424 1.00 94.69 90 VAL A CA 1
ATOM 676 C C . VAL A 1 90 ? -5.729 0.318 -1.755 1.00 94.69 90 VAL A C 1
ATOM 678 O O . VAL A 1 90 ? -6.300 -0.645 -2.253 1.00 94.69 90 VAL A O 1
ATOM 681 N N . SER A 1 91 ? -4.694 0.919 -2.340 1.00 95.31 91 SER A N 1
ATOM 682 C CA . SER A 1 91 ? -4.134 0.457 -3.607 1.00 95.31 91 SER A CA 1
ATOM 683 C C . SER A 1 91 ? -2.685 0.889 -3.792 1.00 95.31 91 SER A C 1
ATOM 685 O O . SER A 1 91 ? -2.211 1.842 -3.162 1.00 95.31 91 SER A O 1
ATOM 687 N N . ILE A 1 92 ? -2.011 0.183 -4.697 1.00 95.12 92 ILE A N 1
ATOM 688 C CA . ILE A 1 92 ? -0.687 0.504 -5.217 1.00 95.12 92 ILE A CA 1
ATOM 689 C C . ILE A 1 92 ? -0.807 0.584 -6.737 1.00 95.12 92 ILE A C 1
ATOM 691 O O . ILE A 1 92 ? -1.219 -0.380 -7.377 1.00 95.12 92 ILE A O 1
ATOM 695 N N . ASN A 1 93 ? -0.494 1.740 -7.322 1.00 94.75 93 ASN A N 1
ATOM 696 C CA . ASN A 1 93 ? -0.694 2.027 -8.747 1.00 94.75 93 ASN A CA 1
ATOM 697 C C . ASN A 1 93 ? -2.121 1.712 -9.236 1.00 94.75 93 ASN A C 1
ATOM 699 O O . ASN A 1 93 ? -2.315 1.246 -10.355 1.00 94.75 93 ASN A O 1
ATOM 703 N N . GLY A 1 94 ? -3.122 1.939 -8.379 1.00 93.69 94 GLY A N 1
ATOM 704 C CA . GLY A 1 94 ? -4.525 1.647 -8.679 1.00 93.69 94 GLY A CA 1
ATOM 705 C C . GLY A 1 94 ? -4.908 0.163 -8.615 1.00 93.69 94 GLY A C 1
ATOM 706 O O . GLY A 1 94 ? -6.047 -0.169 -8.925 1.00 93.69 94 GLY A O 1
ATOM 707 N N . ALA A 1 95 ? -4.001 -0.724 -8.194 1.00 92.81 95 ALA A N 1
ATOM 708 C CA . ALA A 1 95 ? -4.246 -2.158 -8.057 1.00 92.81 95 ALA A CA 1
ATOM 709 C C . ALA A 1 95 ? -4.209 -2.625 -6.592 1.00 92.81 95 ALA A C 1
ATOM 711 O O . ALA A 1 95 ? -3.562 -2.016 -5.737 1.00 92.81 95 ALA A O 1
ATOM 712 N N . THR A 1 96 ? -4.859 -3.757 -6.309 1.00 93.25 96 THR A N 1
ATOM 713 C CA . THR A 1 96 ? -4.824 -4.454 -5.007 1.00 93.25 96 THR A CA 1
ATOM 714 C C . THR A 1 96 ? -3.693 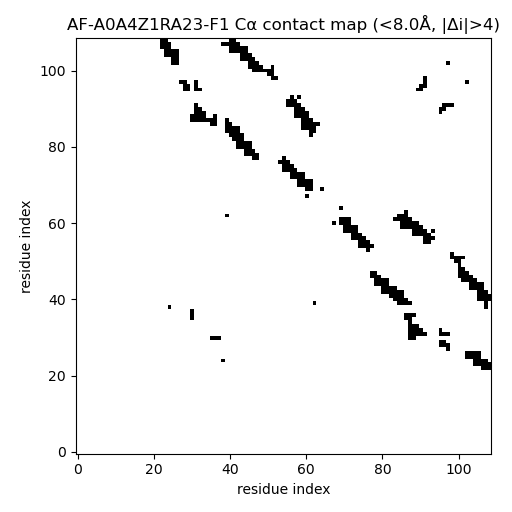-5.484 -4.935 1.00 93.25 96 THR A C 1
ATOM 716 O O . THR A 1 96 ? -3.831 -6.551 -4.347 1.00 93.25 96 THR A O 1
ATOM 719 N N . THR A 1 97 ? -2.573 -5.201 -5.597 1.00 91.50 97 THR A N 1
ATOM 720 C CA . THR A 1 97 ? -1.412 -6.092 -5.686 1.00 91.50 97 THR A CA 1
ATOM 721 C C . THR A 1 97 ? -0.137 -5.286 -5.526 1.00 91.50 97 THR A C 1
ATOM 723 O O . THR A 1 97 ? -0.061 -4.153 -6.001 1.00 91.50 97 THR A O 1
ATOM 726 N N . ILE A 1 98 ? 0.887 -5.885 -4.922 1.00 91.81 98 ILE A N 1
ATOM 727 C CA . ILE A 1 98 ? 2.212 -5.270 -4.830 1.00 91.81 98 ILE A CA 1
ATOM 728 C C . ILE A 1 98 ? 2.934 -5.479 -6.173 1.00 91.81 98 ILE A C 1
ATOM 730 O O . ILE A 1 98 ? 3.082 -6.629 -6.593 1.00 91.81 98 ILE A O 1
ATOM 734 N N . PRO A 1 99 ? 3.362 -4.410 -6.874 1.00 91.62 99 PRO A N 1
ATOM 735 C CA . PRO A 1 99 ? 4.115 -4.546 -8.115 1.00 91.62 99 PRO A CA 1
ATOM 736 C C . PRO A 1 99 ? 5.428 -5.304 -7.902 1.00 91.62 99 PRO A C 1
ATOM 738 O O . PRO A 1 99 ? 6.053 -5.209 -6.845 1.00 91.62 99 PRO A O 1
ATOM 741 N N . ALA A 1 100 ? 5.885 -6.014 -8.933 1.00 91.31 100 ALA A N 1
ATOM 742 C CA . ALA A 1 100 ? 7.201 -6.640 -8.907 1.00 91.31 100 ALA A CA 1
ATOM 743 C C . ALA A 1 100 ? 8.295 -5.593 -8.623 1.00 91.31 100 ALA A C 1
ATOM 745 O O . ALA A 1 100 ? 8.215 -4.453 -9.078 1.00 91.31 100 ALA A O 1
ATOM 746 N N . GLY A 1 101 ? 9.301 -5.978 -7.838 1.00 90.44 101 GLY A N 1
ATOM 747 C CA . GLY A 1 101 ? 10.383 -5.075 -7.446 1.00 90.44 101 GLY A CA 1
ATOM 748 C C . GLY A 1 101 ? 9.991 -4.022 -6.404 1.00 90.44 101 GLY A C 1
ATOM 749 O O . GLY A 1 101 ? 10.832 -3.203 -6.060 1.00 90.44 101 GLY A O 1
ATOM 750 N N . VAL A 1 102 ? 8.764 -4.028 -5.873 1.00 93.50 102 VAL A N 1
ATOM 751 C CA . VAL A 1 102 ? 8.356 -3.154 -4.763 1.00 93.50 102 VAL A CA 1
ATOM 752 C C . VAL A 1 102 ? 8.240 -3.983 -3.489 1.00 93.50 102 VAL A C 1
ATOM 754 O O . VAL A 1 102 ? 7.563 -5.008 -3.468 1.00 93.50 102 VAL A O 1
ATOM 757 N N . ALA A 1 103 ? 8.878 -3.532 -2.413 1.00 92.81 103 ALA A N 1
ATOM 758 C CA . ALA A 1 103 ? 8.677 -4.066 -1.070 1.00 92.81 103 ALA A CA 1
ATOM 759 C C . ALA A 1 103 ? 8.268 -2.934 -0.129 1.00 92.81 103 ALA A C 1
ATOM 761 O O . ALA A 1 103 ? 8.803 -1.830 -0.221 1.00 92.81 103 ALA A O 1
ATOM 762 N N . ILE A 1 104 ? 7.314 -3.207 0.759 1.00 91.69 104 ILE A N 1
ATOM 763 C CA . ILE A 1 104 ? 6.843 -2.242 1.751 1.00 91.69 104 ILE A CA 1
ATOM 764 C C . ILE A 1 104 ? 6.916 -2.897 3.120 1.00 91.69 104 ILE A C 1
ATOM 766 O O . ILE A 1 104 ? 6.312 -3.947 3.338 1.00 91.69 104 ILE A O 1
ATOM 770 N N . ASP A 1 105 ? 7.621 -2.258 4.042 1.00 91.88 105 ASP A N 1
ATOM 771 C CA . ASP A 1 105 ? 7.691 -2.682 5.429 1.00 91.88 105 ASP A CA 1
ATOM 772 C C . ASP A 1 105 ? 7.051 -1.628 6.329 1.00 91.88 105 ASP A C 1
ATOM 774 O O . ASP A 1 105 ? 7.442 -0.465 6.354 1.00 91.88 105 ASP A O 1
ATOM 778 N N . LEU A 1 106 ? 6.041 -2.036 7.084 1.00 90.06 106 LEU A N 1
ATOM 779 C CA . LEU A 1 106 ? 5.358 -1.201 8.059 1.00 90.06 106 LEU A CA 1
ATOM 780 C C . LEU A 1 106 ? 6.170 -1.151 9.345 1.00 90.06 106 LEU A C 1
ATOM 782 O O . LEU A 1 106 ? 6.498 -2.196 9.888 1.00 90.06 106 LEU A O 1
ATOM 786 N N . ILE A 1 107 ? 6.436 0.033 9.878 1.00 89.12 107 ILE A N 1
ATOM 787 C CA . ILE A 1 107 ? 7.089 0.228 11.175 1.00 89.12 107 ILE A CA 1
ATOM 788 C C . ILE A 1 107 ? 5.978 0.405 12.217 1.00 89.12 107 ILE A C 1
ATOM 790 O O . ILE A 1 107 ? 5.201 1.358 12.133 1.00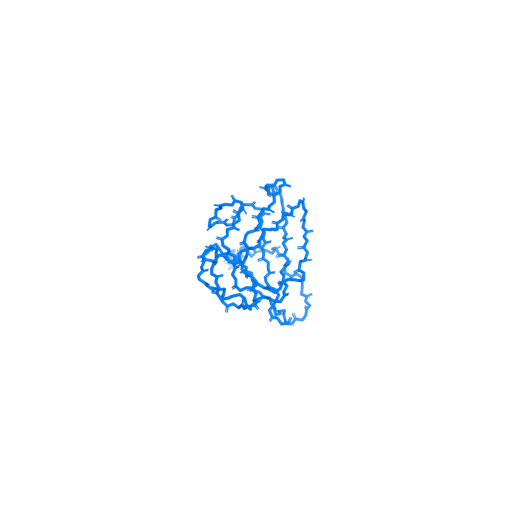 89.12 107 ILE A O 1
ATOM 794 N N . THR A 1 108 ? 5.870 -0.520 13.173 1.00 83.81 108 THR A N 1
ATOM 795 C CA . THR A 1 108 ? 4.690 -0.671 14.050 1.00 83.81 108 THR A CA 1
ATOM 796 C C . THR A 1 108 ? 4.919 -0.266 15.508 1.00 83.81 108 THR A C 1
ATOM 798 O O . THR A 1 108 ? 3.943 -0.061 16.218 1.00 83.81 108 THR A O 1
ATOM 801 N N . GLU A 1 109 ? 6.172 -0.123 15.957 1.00 71.62 109 GLU A N 1
ATOM 802 C CA . GLU A 1 109 ? 6.528 0.444 17.278 1.00 71.62 109 GLU A CA 1
ATOM 803 C C . GLU A 1 109 ? 7.620 1.490 17.153 1.00 71.62 109 GLU A C 1
ATOM 805 O O . GLU A 1 109 ? 8.470 1.352 16.235 1.00 71.62 109 GLU A O 1
#

pLDDT: mean 80.38, std 18.88, range [32.03, 96.12]

Secondary structure (DSSP, 8-state):
-------------------S---EEEPPGGGTT-SS-SS-BSEEEEEE-TT--SSEEEEEEETT---TT--EEEEESS-EEE---EEEEEEETTBSSPPTTEEEEEE--

Nearest PDB structures (foldseek):
  7a02-assembly1_A  TM=3.575E-01  e=1.269E-01  Bacillus cereus
  3dl3-assembly4_I  TM=4.328E-01  e=7.835E-01  Aliivibrio fischeri ES114
  3ejk-assembly1_A-2  TM=2.911E-01  e=2.903E-01  Oleidesulfovibrio alaskensis G20
  1gh5-assembly1_A  TM=3.036E-01  e=1.091E+00  Streptomyces tendae
  1nc7-assembly1_C  TM=2.839E-01  e=1.519E+00  Thermotoga maritima